Protein AF-A0A372J5F5-F1 (afdb_monomer)

Foldseek 3Di:
DLVLLVQLLVLLVQLVVLVVVVVV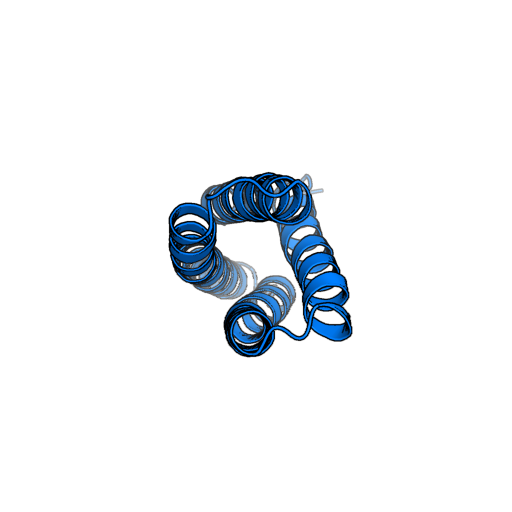VDPCVVVNVVSLVSNLVSLVVQLVVLVVVCVVPVDNVLNVLSVVLNVLSVVLVVCVVVVPPVVNVVSSVVSVCSSVVSNVVVPDDPD

pLDDT: mean 96.82, std 5.48, range [50.22, 98.88]

Radius of gyration: 14.46 Å; Cα contacts (8 Å, |Δi|>4): 109; chains: 1; bounding box: 34×22×40 Å

Solvent-accessible surface area (backbone atoms only — not comparable to full-atom values): 5701 Å² total; per-residue (Å²): 77,56,68,33,30,53,48,31,51,52,36,49,51,50,37,54,54,35,50,54,38,44,77,69,71,44,95,40,64,70,61,35,52,52,30,50,54,49,37,47,53,28,28,45,48,23,22,54,32,24,43,54,46,14,70,77,70,72,53,47,65,56,18,53,52,29,45,52,41,35,56,46,47,55,54,39,50,56,35,49,76,71,65,42,58,84,58,27,53,60,49,52,52,51,42,49,51,48,51,50,49,51,34,54,59,65,68,52,81,88,125

Secondary structure (DSSP, 8-state):
-HHHHHHHHHHHHHHHHHHHHHHTT-S-HHHHHHHHHHHHHHHHHHHHHHHHHHHHHS--HHHHHHHHHHHHHHHHHHHHHTT-HHHHHHHHHHHHHHHHHHHHHHTS---

Sequence (111 aa):
MQAAAVLSVLVLGWQFLTAGRLLGGADVLTGHGAGAVALHVSTGLLLVAAALHGRATRTWWPAAVSAAVFALTFVQAAIGSAGDMTVHVPLALLLAVGIVWVTAWAFRPAG

Structure (mmCIF, N/CA/C/O backbone):
data_AF-A0A372J5F5-F1
#
_entry.id   AF-A0A372J5F5-F1
#
loop_
_atom_site.group_PDB
_atom_site.id
_atom_site.type_symbol
_atom_site.label_atom_id
_atom_site.label_alt_id
_atom_site.label_comp_id
_atom_site.label_asym_id
_atom_site.label_entity_id
_atom_site.label_seq_id
_atom_site.pdbx_PDB_ins_code
_atom_site.Cartn_x
_atom_site.Cartn_y
_atom_site.Cartn_z
_atom_site.occupancy
_atom_site.B_iso_or_equiv
_atom_site.auth_seq_id
_atom_site.auth_comp_id
_atom_site.auth_asym_id
_atom_site.auth_atom_id
_atom_site.pdbx_PDB_model_num
ATOM 1 N N . MET A 1 1 ? -1.377 -0.498 13.429 1.00 92.94 1 MET A N 1
ATOM 2 C CA . MET A 1 1 ? -2.065 -0.360 12.124 1.00 92.94 1 MET A CA 1
ATOM 3 C C . MET A 1 1 ? -1.571 0.864 11.364 1.00 92.94 1 MET A C 1
ATOM 5 O O . MET A 1 1 ? -1.004 0.683 10.300 1.00 92.94 1 MET A O 1
ATOM 9 N N . GLN A 1 2 ? -1.692 2.072 11.925 1.00 97.12 2 GLN A N 1
ATOM 10 C CA . GLN A 1 2 ? -1.280 3.332 11.282 1.00 97.12 2 GLN A CA 1
ATOM 11 C C . GLN A 1 2 ? 0.155 3.329 10.728 1.00 97.12 2 GLN A C 1
ATOM 13 O O . GLN A 1 2 ? 0.347 3.643 9.561 1.00 97.12 2 GLN A O 1
ATOM 18 N N . ALA A 1 3 ? 1.149 2.898 11.515 1.00 98.06 3 ALA A N 1
ATOM 19 C CA . ALA A 1 3 ? 2.540 2.839 11.053 1.00 98.06 3 ALA A CA 1
ATOM 20 C C . ALA A 1 3 ? 2.730 1.934 9.816 1.00 98.06 3 ALA A C 1
ATOM 22 O O . ALA A 1 3 ? 3.377 2.332 8.854 1.00 98.06 3 ALA A O 1
ATOM 23 N N . ALA A 1 4 ? 2.115 0.746 9.808 1.00 98.06 4 ALA A N 1
ATOM 24 C CA . ALA A 1 4 ? 2.169 -0.167 8.664 1.00 98.06 4 ALA A CA 1
ATOM 25 C C . ALA A 1 4 ? 1.421 0.387 7.438 1.00 98.06 4 ALA A C 1
ATOM 27 O O . ALA A 1 4 ? 1.850 0.176 6.305 1.00 98.06 4 ALA A O 1
ATOM 28 N N . ALA A 1 5 ? 0.332 1.129 7.661 1.00 98.12 5 ALA A N 1
ATOM 29 C CA . ALA A 1 5 ? -0.418 1.797 6.603 1.00 98.12 5 ALA A CA 1
ATOM 30 C C . ALA A 1 5 ? 0.428 2.895 5.934 1.00 98.12 5 ALA A C 1
ATOM 32 O O . ALA A 1 5 ? 0.605 2.879 4.719 1.00 98.12 5 ALA A O 1
ATOM 33 N N . VAL A 1 6 ? 1.054 3.771 6.731 1.00 98.56 6 VAL A N 1
ATOM 34 C CA . VAL A 1 6 ? 1.984 4.803 6.239 1.00 98.56 6 VAL A CA 1
ATOM 35 C C . VAL A 1 6 ? 3.164 4.176 5.502 1.00 98.56 6 VAL A C 1
ATOM 37 O O . VAL A 1 6 ? 3.486 4.607 4.399 1.00 98.56 6 VAL A O 1
ATOM 40 N N . LEU A 1 7 ? 3.776 3.127 6.060 1.00 98.69 7 LEU A N 1
ATOM 41 C CA . LEU A 1 7 ? 4.864 2.414 5.390 1.00 98.69 7 LEU A CA 1
ATOM 42 C C . LEU A 1 7 ? 4.426 1.877 4.020 1.00 98.69 7 LEU A C 1
ATOM 44 O O . LEU A 1 7 ? 5.142 2.063 3.041 1.00 98.69 7 LEU A O 1
ATOM 48 N N . SER A 1 8 ? 3.240 1.267 3.937 1.00 98.69 8 SER A N 1
ATOM 49 C CA . SER A 1 8 ? 2.697 0.750 2.673 1.00 98.69 8 SER A CA 1
ATOM 50 C C . SER A 1 8 ? 2.485 1.866 1.645 1.00 98.69 8 SER A C 1
ATOM 52 O O . SER A 1 8 ? 2.811 1.684 0.476 1.00 98.69 8 SER A O 1
ATOM 54 N N . VAL A 1 9 ? 2.003 3.041 2.071 1.00 98.75 9 VAL A N 1
ATOM 55 C CA . VAL A 1 9 ? 1.867 4.227 1.205 1.00 98.75 9 VAL A CA 1
ATOM 56 C C . VAL A 1 9 ? 3.227 4.703 0.694 1.00 98.75 9 VAL A C 1
ATOM 58 O O . VAL A 1 9 ? 3.370 4.966 -0.497 1.00 98.75 9 VAL A O 1
ATOM 61 N N . LEU A 1 10 ? 4.236 4.796 1.564 1.00 98.75 10 LEU A N 1
ATOM 62 C CA . LEU A 1 10 ? 5.578 5.246 1.179 1.00 98.75 10 LEU A CA 1
ATOM 63 C C . LEU A 1 10 ? 6.235 4.287 0.181 1.00 98.75 10 LEU A C 1
ATOM 65 O O . LEU A 1 10 ? 6.782 4.726 -0.831 1.00 98.75 10 LEU A O 1
ATOM 69 N N . VAL A 1 11 ? 6.141 2.979 0.432 1.00 98.75 11 VAL A N 1
ATOM 70 C CA . VAL A 1 11 ? 6.669 1.950 -0.474 1.00 98.75 11 VAL A CA 1
ATOM 71 C C . VAL A 1 11 ? 5.924 1.960 -1.809 1.00 98.75 11 VAL A C 1
ATOM 73 O O . VAL A 1 11 ? 6.546 1.868 -2.864 1.00 98.75 11 VAL A O 1
ATOM 76 N N . LEU A 1 12 ? 4.604 2.142 -1.797 1.00 98.50 12 LEU A N 1
ATOM 77 C CA . LEU A 1 12 ? 3.838 2.297 -3.029 1.00 98.50 12 LEU A CA 1
ATOM 78 C C . LEU A 1 12 ? 4.241 3.567 -3.801 1.00 98.50 12 LEU A C 1
ATOM 80 O O . LEU A 1 12 ? 4.361 3.537 -5.024 1.00 98.50 12 LEU A O 1
ATOM 84 N N . GLY A 1 13 ? 4.512 4.670 -3.101 1.00 98.62 13 GLY A N 1
ATOM 85 C CA . GLY A 1 13 ? 5.061 5.887 -3.701 1.00 98.62 13 GLY A CA 1
ATOM 86 C C . GLY A 1 13 ? 6.405 5.640 -4.393 1.00 98.62 13 GLY A C 1
ATOM 87 O O . GLY A 1 13 ? 6.616 6.102 -5.514 1.00 98.62 13 GLY A O 1
ATOM 88 N N . TRP A 1 14 ? 7.285 4.842 -3.778 1.00 98.62 14 TRP A N 1
ATOM 89 C CA . TRP A 1 14 ? 8.528 4.389 -4.409 1.00 98.62 14 TRP A CA 1
ATOM 90 C C . TRP A 1 14 ? 8.276 3.570 -5.683 1.00 98.62 14 TRP A C 1
ATOM 92 O O . TRP A 1 14 ? 8.949 3.791 -6.695 1.00 98.62 14 TRP A O 1
ATOM 102 N N . GLN A 1 15 ? 7.283 2.672 -5.677 1.00 98.50 15 GLN A N 1
ATOM 103 C CA . GLN A 1 15 ? 6.906 1.905 -6.869 1.00 98.50 15 GLN A CA 1
ATOM 104 C C . GLN A 1 15 ? 6.454 2.813 -8.014 1.00 98.50 15 GLN A C 1
ATOM 106 O O . GLN A 1 15 ? 6.927 2.640 -9.134 1.00 98.50 15 GLN A O 1
ATOM 111 N N . PHE A 1 16 ? 5.611 3.815 -7.750 1.00 98.31 16 PHE A N 1
ATOM 112 C CA . PHE A 1 16 ? 5.185 4.763 -8.786 1.00 98.31 16 PHE A CA 1
ATOM 113 C C . PHE A 1 16 ? 6.337 5.629 -9.306 1.00 98.31 16 PHE A C 1
ATOM 115 O O . PHE A 1 16 ? 6.450 5.835 -10.514 1.00 98.31 16 PHE A O 1
ATOM 122 N N . LEU A 1 17 ? 7.226 6.098 -8.424 1.00 98.50 17 LEU A N 1
ATOM 123 C CA . LEU A 1 17 ? 8.399 6.878 -8.826 1.00 98.50 17 LEU A CA 1
ATOM 124 C C . LEU A 1 17 ? 9.323 6.070 -9.746 1.00 98.50 17 LEU A C 1
ATOM 126 O O . LEU A 1 17 ? 9.746 6.556 -10.795 1.00 98.50 17 LEU A O 1
ATOM 130 N N . THR A 1 18 ? 9.645 4.838 -9.354 1.00 98.19 18 THR A N 1
ATOM 131 C CA . THR A 1 18 ? 10.517 3.960 -10.144 1.00 98.19 18 THR A CA 1
ATOM 132 C C . THR A 1 18 ? 9.847 3.502 -11.436 1.00 98.19 18 THR A C 1
ATOM 134 O O . THR A 1 18 ? 10.513 3.490 -12.466 1.00 98.19 18 THR A O 1
ATOM 137 N N . ALA A 1 19 ? 8.536 3.236 -11.433 1.00 96.75 19 ALA A N 1
ATOM 138 C CA . ALA A 1 19 ? 7.773 2.937 -12.646 1.00 96.75 19 ALA A CA 1
ATOM 139 C C . ALA A 1 19 ? 7.802 4.106 -13.644 1.00 96.75 19 ALA A C 1
ATOM 141 O O . ALA A 1 19 ? 8.095 3.903 -14.820 1.00 96.75 19 ALA A O 1
ATOM 142 N N . GLY A 1 20 ? 7.587 5.343 -13.182 1.00 96.75 20 GLY A N 1
ATOM 143 C CA . GLY A 1 20 ? 7.691 6.531 -14.036 1.00 96.75 20 GLY A CA 1
ATOM 144 C C . GLY 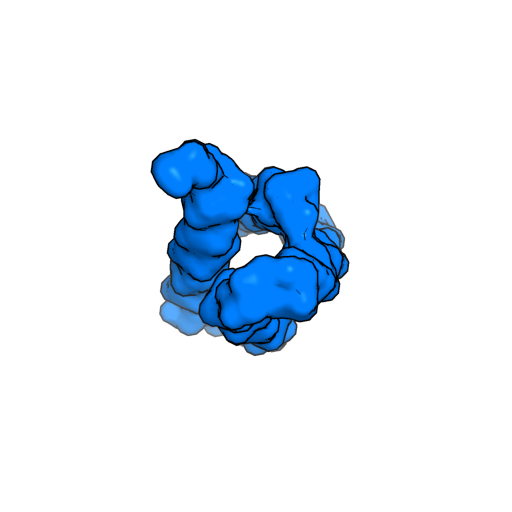A 1 20 ? 9.087 6.702 -14.645 1.00 96.75 20 GLY A C 1
ATOM 145 O O . GLY A 1 20 ? 9.218 7.040 -15.818 1.00 96.75 20 GLY A O 1
ATOM 146 N N . ARG A 1 21 ? 10.141 6.401 -13.876 1.00 97.50 21 ARG A N 1
ATOM 147 C CA . ARG A 1 21 ? 11.527 6.415 -14.370 1.00 97.50 21 ARG A CA 1
ATOM 148 C C . ARG A 1 21 ? 11.809 5.310 -15.392 1.00 97.50 21 ARG A C 1
ATOM 150 O O . ARG A 1 21 ? 12.477 5.594 -16.381 1.00 97.50 21 ARG A O 1
ATOM 157 N N . LEU A 1 22 ? 11.282 4.099 -15.192 1.00 95.88 22 LEU A N 1
ATOM 158 C CA . LEU A 1 22 ? 11.381 3.001 -16.165 1.00 95.88 22 LEU A CA 1
ATOM 159 C C . LEU A 1 22 ? 10.706 3.364 -17.490 1.00 95.88 22 LEU A C 1
ATOM 161 O O . LEU A 1 22 ? 11.301 3.185 -18.548 1.00 95.88 22 LEU A O 1
ATOM 165 N N . LEU A 1 23 ? 9.501 3.940 -17.437 1.00 94.06 23 LEU A N 1
ATOM 166 C CA . LEU A 1 23 ? 8.798 4.429 -18.629 1.00 94.06 23 LEU A CA 1
ATOM 167 C C . LEU A 1 23 ? 9.562 5.562 -19.334 1.00 94.06 23 LEU A C 1
ATOM 169 O O . LEU A 1 23 ? 9.470 5.703 -20.549 1.00 94.06 23 LEU A O 1
ATOM 173 N N . GLY A 1 24 ? 10.343 6.340 -18.580 1.00 95.44 24 GLY A N 1
ATOM 174 C CA . GLY A 1 24 ? 11.272 7.344 -19.100 1.00 95.44 24 GLY A CA 1
ATOM 175 C C . GLY A 1 24 ? 12.615 6.793 -19.602 1.00 95.44 24 GLY A C 1
ATOM 176 O O . GLY A 1 24 ? 13.481 7.586 -19.960 1.00 95.44 24 GLY A O 1
ATOM 177 N N . GLY A 1 25 ? 12.815 5.469 -19.613 1.00 94.44 25 GLY A N 1
ATOM 178 C CA . GLY A 1 25 ? 14.028 4.813 -20.117 1.00 94.44 25 GLY A CA 1
ATOM 179 C C . GLY A 1 25 ? 15.193 4.719 -19.125 1.00 94.44 25 GLY A C 1
ATOM 180 O O . GLY A 1 25 ? 16.298 4.360 -19.525 1.00 94.44 25 GLY A O 1
ATOM 181 N N . ALA A 1 26 ? 14.987 5.038 -17.844 1.00 95.00 26 ALA A N 1
ATOM 182 C CA . ALA A 1 26 ? 16.032 4.905 -16.830 1.00 95.00 26 ALA A CA 1
ATOM 183 C C . ALA A 1 26 ? 16.237 3.440 -16.409 1.00 95.00 26 ALA A C 1
ATOM 185 O O . ALA A 1 26 ? 15.272 2.708 -16.196 1.00 95.00 26 ALA A O 1
ATOM 186 N N . ASP A 1 27 ? 17.489 3.041 -16.177 1.00 94.81 27 ASP A N 1
ATOM 187 C CA . ASP A 1 27 ? 17.827 1.710 -15.664 1.00 94.81 27 ASP A CA 1
ATOM 188 C C . ASP A 1 27 ? 17.652 1.632 -14.136 1.00 94.81 27 ASP A C 1
ATOM 190 O O . ASP A 1 27 ? 18.588 1.790 -13.353 1.00 94.81 27 ASP A O 1
ATOM 194 N N . VAL A 1 28 ? 16.403 1.465 -13.693 1.00 95.38 28 VAL A N 1
ATOM 195 C CA . VAL A 1 28 ? 16.041 1.340 -12.266 1.00 95.38 28 VAL A CA 1
ATOM 196 C C . VAL A 1 28 ? 15.242 0.069 -11.967 1.00 95.38 28 VAL A C 1
ATOM 198 O O . VAL A 1 28 ? 14.563 -0.014 -10.940 1.00 95.38 28 VAL A O 1
ATOM 201 N N . LEU A 1 29 ? 15.329 -0.940 -12.841 1.00 94.31 29 LEU A N 1
ATOM 202 C CA . LEU A 1 29 ? 14.533 -2.168 -12.745 1.00 94.31 29 LEU A CA 1
ATOM 203 C C . LEU A 1 29 ? 14.795 -2.915 -11.433 1.00 94.31 29 LEU A C 1
ATOM 205 O O . LEU A 1 29 ? 13.856 -3.323 -10.753 1.00 94.31 29 LEU A O 1
ATOM 209 N N . THR A 1 30 ? 16.061 -3.010 -11.021 1.00 95.62 30 THR A N 1
ATOM 210 C CA . THR A 1 30 ? 16.452 -3.613 -9.737 1.00 95.62 30 THR A CA 1
ATOM 211 C C . THR A 1 30 ? 15.820 -2.884 -8.550 1.00 95.62 30 THR A C 1
ATOM 213 O O . THR A 1 30 ? 15.322 -3.520 -7.623 1.00 95.62 30 THR A O 1
ATOM 216 N N . GLY A 1 31 ? 15.786 -1.547 -8.586 1.00 96.25 31 GLY A N 1
ATOM 217 C CA . GLY A 1 31 ? 15.175 -0.730 -7.533 1.00 96.25 31 GLY A CA 1
ATOM 218 C C . GLY A 1 31 ? 13.653 -0.879 -7.467 1.00 96.25 31 GLY A C 1
ATOM 219 O O . GLY A 1 31 ? 13.085 -0.909 -6.374 1.00 96.25 31 GLY A O 1
ATOM 220 N N . HIS A 1 32 ? 12.999 -1.023 -8.621 1.00 97.75 32 HIS A N 1
ATOM 221 C CA . HIS A 1 32 ? 11.567 -1.315 -8.711 1.00 97.75 32 HIS A CA 1
ATOM 222 C C . HIS A 1 32 ? 11.235 -2.730 -8.206 1.00 97.75 32 HIS A C 1
ATOM 224 O O . HIS A 1 32 ? 10.272 -2.924 -7.466 1.00 97.75 32 HIS A O 1
ATOM 230 N N . GLY A 1 33 ? 12.065 -3.723 -8.543 1.00 97.12 33 GLY A N 1
ATOM 231 C CA . GLY A 1 33 ? 11.924 -5.095 -8.050 1.00 97.12 33 GLY A CA 1
ATOM 232 C C . GLY A 1 33 ? 12.109 -5.198 -6.533 1.00 97.12 33 GLY A C 1
ATOM 233 O O . GLY A 1 33 ? 11.302 -5.826 -5.849 1.00 97.12 33 GLY A O 1
ATOM 234 N N . ALA A 1 34 ? 13.115 -4.516 -5.977 1.00 98.00 34 ALA A N 1
ATOM 235 C CA . ALA A 1 34 ? 13.311 -4.439 -4.528 1.00 98.00 34 ALA A CA 1
ATOM 236 C C . ALA A 1 34 ? 12.121 -3.764 -3.821 1.00 98.00 34 ALA A C 1
ATOM 238 O O . ALA A 1 34 ? 11.675 -4.222 -2.766 1.00 98.00 34 ALA A O 1
ATOM 239 N N . GLY A 1 35 ? 11.566 -2.707 -4.421 1.00 98.25 35 GLY A N 1
ATOM 240 C CA . GLY A 1 35 ? 10.370 -2.047 -3.909 1.00 98.25 35 GLY A CA 1
ATOM 241 C C . GLY A 1 35 ? 9.117 -2.930 -3.964 1.00 98.25 35 GLY A C 1
ATOM 242 O O . GLY A 1 35 ? 8.304 -2.870 -3.044 1.00 98.25 35 GLY A O 1
ATOM 243 N N . ALA A 1 36 ? 8.989 -3.824 -4.950 1.00 98.12 36 ALA A N 1
ATOM 244 C CA . ALA A 1 36 ? 7.911 -4.817 -4.989 1.00 98.12 36 ALA A CA 1
ATOM 245 C C . ALA A 1 36 ? 7.990 -5.794 -3.799 1.00 98.12 36 ALA A C 1
ATOM 247 O O . ALA A 1 36 ? 6.985 -6.043 -3.133 1.00 98.12 36 ALA A O 1
ATOM 248 N N . VAL A 1 37 ? 9.195 -6.267 -3.451 1.00 98.50 37 VAL A N 1
ATOM 249 C CA . VAL A 1 37 ? 9.408 -7.089 -2.242 1.00 98.50 37 VAL A CA 1
ATOM 250 C C . VAL A 1 37 ? 9.031 -6.315 -0.980 1.00 98.50 37 VAL A C 1
ATOM 252 O O . VAL A 1 37 ? 8.294 -6.824 -0.132 1.00 98.50 37 VAL A O 1
ATOM 255 N N . ALA A 1 38 ? 9.474 -5.062 -0.867 1.00 98.62 38 ALA A N 1
ATOM 256 C CA . ALA A 1 38 ? 9.092 -4.198 0.246 1.00 98.62 38 ALA A CA 1
ATOM 257 C C . ALA A 1 38 ? 7.568 -3.979 0.311 1.00 98.62 38 ALA A C 1
ATOM 259 O O . ALA A 1 38 ? 7.008 -3.861 1.406 1.00 98.62 38 ALA A O 1
ATOM 260 N N . LEU A 1 39 ? 6.875 -3.954 -0.834 1.00 98.69 39 LEU A N 1
ATOM 261 C CA . LEU A 1 39 ? 5.424 -3.791 -0.896 1.00 98.69 39 LEU A CA 1
ATOM 262 C C . LEU A 1 39 ? 4.704 -5.034 -0.361 1.00 98.69 39 LEU A C 1
ATOM 264 O O . LEU A 1 39 ? 3.774 -4.891 0.433 1.00 98.69 39 LEU A O 1
ATOM 268 N N . HIS A 1 40 ? 5.171 -6.244 -0.690 1.00 98.75 40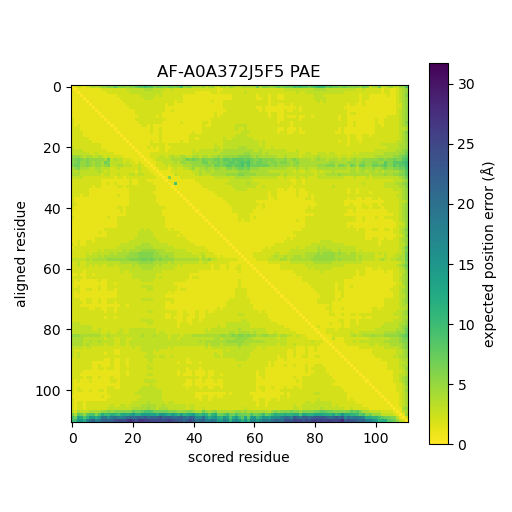 HIS A N 1
ATOM 269 C CA . HIS A 1 40 ? 4.660 -7.481 -0.083 1.00 98.75 40 HIS A CA 1
ATOM 270 C C . HIS A 1 40 ? 4.812 -7.459 1.440 1.00 98.75 40 HIS A C 1
ATOM 272 O O . HIS A 1 40 ? 3.859 -7.716 2.174 1.00 98.75 40 HIS A O 1
ATOM 278 N N . VAL A 1 41 ? 6.004 -7.109 1.932 1.00 98.88 41 VAL A N 1
ATOM 279 C CA . VAL A 1 41 ? 6.289 -7.091 3.374 1.00 98.88 41 VAL A CA 1
ATOM 280 C C . VAL A 1 41 ? 5.429 -6.050 4.090 1.00 98.88 41 VAL A C 1
ATOM 282 O O . VAL A 1 41 ? 4.767 -6.368 5.076 1.00 98.88 41 VAL A O 1
ATOM 285 N N . SER A 1 42 ? 5.396 -4.813 3.593 1.00 98.81 42 SER A N 1
ATOM 286 C CA . SER A 1 42 ? 4.646 -3.720 4.227 1.00 98.81 42 SER A CA 1
ATOM 287 C C . SER A 1 42 ? 3.133 -3.963 4.233 1.00 98.81 42 SER A C 1
ATOM 289 O O . SER A 1 42 ? 2.495 -3.777 5.272 1.00 98.81 42 SER A O 1
ATOM 291 N N . THR A 1 43 ? 2.563 -4.470 3.135 1.00 98.81 43 THR A N 1
ATOM 292 C CA . THR A 1 43 ? 1.133 -4.822 3.077 1.00 98.81 43 THR A CA 1
ATOM 293 C C . THR A 1 43 ? 0.801 -6.067 3.906 1.00 98.81 43 THR A C 1
ATOM 295 O O . THR A 1 43 ? -0.268 -6.123 4.515 1.00 98.81 43 THR A O 1
ATOM 298 N N . GLY A 1 44 ? 1.730 -7.019 4.040 1.00 98.81 44 GLY A N 1
ATOM 299 C CA . GLY A 1 44 ? 1.612 -8.139 4.979 1.00 98.81 44 GLY A CA 1
ATOM 300 C C . GLY A 1 44 ? 1.576 -7.672 6.438 1.00 98.81 44 GLY A C 1
ATOM 301 O O . GLY A 1 44 ? 0.711 -8.089 7.211 1.00 98.81 44 GLY A O 1
ATOM 302 N N . LEU A 1 45 ? 2.449 -6.731 6.815 1.00 98.81 45 LEU A N 1
ATOM 303 C CA . LEU A 1 45 ? 2.418 -6.089 8.135 1.00 98.81 45 LEU A CA 1
ATOM 304 C C . LEU A 1 45 ? 1.113 -5.314 8.363 1.00 98.81 45 LEU A C 1
ATOM 306 O O . LEU A 1 45 ? 0.560 -5.353 9.466 1.00 98.81 45 LEU A O 1
ATOM 310 N N . LEU A 1 46 ? 0.599 -4.629 7.335 1.00 98.81 46 LEU A N 1
ATOM 311 C CA . LEU A 1 46 ? -0.692 -3.944 7.396 1.00 98.81 46 LEU A CA 1
ATOM 312 C C . LEU A 1 46 ? -1.834 -4.934 7.645 1.00 98.81 46 LEU A C 1
ATOM 314 O O . LEU A 1 46 ? -2.638 -4.691 8.544 1.00 98.81 46 LEU A O 1
ATOM 318 N N . LEU A 1 47 ? -1.870 -6.061 6.928 1.00 98.81 47 LEU A N 1
ATOM 319 C CA . LEU A 1 47 ? -2.844 -7.133 7.140 1.00 98.81 47 LEU A CA 1
ATOM 320 C C . LEU A 1 47 ? -2.801 -7.658 8.578 1.00 98.81 47 LEU A C 1
ATOM 322 O O . LEU A 1 47 ? -3.836 -7.691 9.242 1.00 98.81 47 LEU A O 1
ATOM 326 N N . VAL A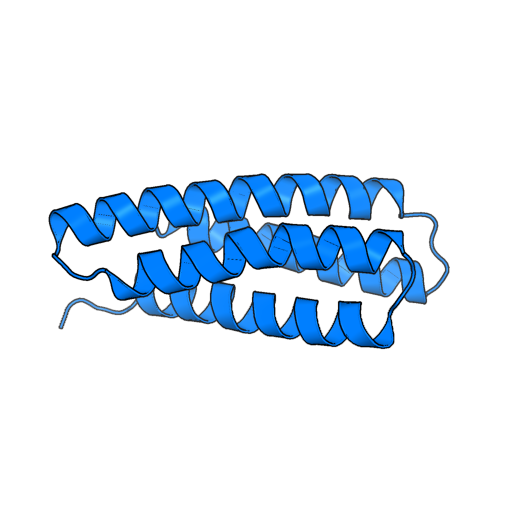 1 48 ? -1.618 -8.010 9.090 1.00 98.81 48 VAL A N 1
ATOM 327 C CA . VAL A 1 48 ? -1.470 -8.485 10.477 1.00 98.81 48 VAL A CA 1
ATOM 328 C C . VAL A 1 48 ? -1.975 -7.430 11.461 1.00 98.81 48 VAL A C 1
ATOM 330 O O . VAL A 1 48 ? -2.771 -7.731 12.351 1.00 98.81 48 VAL A O 1
ATOM 333 N N . ALA A 1 49 ? -1.576 -6.171 11.282 1.00 98.56 49 ALA A N 1
ATOM 334 C CA . ALA A 1 49 ? -1.999 -5.088 12.160 1.00 98.56 49 ALA A CA 1
ATOM 335 C C . ALA A 1 49 ? -3.513 -4.816 12.089 1.00 98.56 49 ALA A C 1
ATOM 337 O O . ALA A 1 49 ? -4.122 -4.510 13.116 1.00 98.56 49 ALA A O 1
ATOM 338 N N . ALA A 1 50 ? -4.121 -4.928 10.907 1.00 98.25 50 ALA A N 1
ATOM 339 C CA . ALA A 1 50 ? -5.558 -4.782 10.704 1.00 98.25 50 ALA A CA 1
ATOM 340 C C . ALA A 1 50 ? -6.338 -5.960 11.308 1.00 98.25 50 ALA A C 1
ATOM 342 O O . ALA A 1 50 ? -7.383 -5.746 11.919 1.00 98.25 50 ALA A O 1
ATOM 343 N N . ALA A 1 51 ? -5.818 -7.187 11.220 1.00 98.56 51 ALA A N 1
ATOM 344 C CA . ALA A 1 51 ? -6.411 -8.364 11.853 1.00 98.56 51 ALA A CA 1
ATOM 345 C C . ALA A 1 51 ? -6.361 -8.274 13.387 1.00 98.56 51 ALA A C 1
ATOM 347 O O . ALA A 1 51 ? -7.356 -8.545 14.060 1.00 98.56 51 ALA A O 1
ATOM 348 N N . LEU A 1 52 ? -5.235 -7.824 13.952 1.00 98.44 52 LEU A N 1
ATOM 349 C CA . LEU A 1 52 ? -5.116 -7.555 15.389 1.00 98.44 52 LEU A CA 1
ATOM 350 C C . LEU A 1 52 ? -6.088 -6.460 15.840 1.00 98.44 52 LEU A C 1
ATOM 352 O O . LEU A 1 52 ? -6.730 -6.610 16.880 1.00 98.44 52 LEU A O 1
ATOM 356 N N . HIS A 1 53 ? -6.238 -5.398 15.043 1.00 96.94 53 HIS A N 1
ATOM 357 C CA . HIS A 1 53 ? -7.231 -4.358 15.297 1.00 96.94 53 HIS A CA 1
ATOM 358 C C . HIS A 1 53 ? -8.657 -4.925 15.269 1.00 96.94 53 HIS A C 1
ATOM 360 O O . HIS A 1 53 ? -9.403 -4.730 16.224 1.00 96.94 53 HIS A O 1
ATOM 366 N N . GLY A 1 54 ? -9.020 -5.689 14.235 1.00 97.44 54 GLY A N 1
ATOM 367 C CA . GLY A 1 54 ? -10.336 -6.320 14.118 1.00 97.44 54 GLY A CA 1
ATOM 368 C C . GLY A 1 54 ? -10.638 -7.301 15.250 1.00 97.44 54 GLY A C 1
ATOM 369 O O . GLY A 1 54 ? -11.774 -7.375 15.715 1.00 97.44 54 GLY A O 1
ATOM 370 N N . ARG A 1 55 ? -9.623 -7.989 15.782 1.00 97.69 55 ARG A N 1
ATOM 371 C CA . ARG A 1 55 ? -9.771 -8.820 16.984 1.00 97.69 55 ARG A CA 1
ATOM 372 C C . ARG A 1 55 ? -10.119 -7.990 18.222 1.00 97.69 55 ARG A C 1
ATOM 374 O O . ARG A 1 55 ? -10.963 -8.420 19.000 1.00 97.69 55 ARG A O 1
ATOM 381 N N . ALA A 1 56 ? -9.500 -6.822 18.387 1.00 96.75 56 ALA A N 1
ATOM 382 C CA . ALA A 1 56 ? -9.729 -5.938 19.531 1.00 96.75 56 ALA A CA 1
ATOM 383 C C . ALA A 1 56 ? -11.050 -5.151 19.440 1.00 96.75 56 ALA A C 1
ATOM 385 O O . ALA A 1 56 ? -11.702 -4.939 20.455 1.00 96.75 56 ALA A O 1
ATOM 386 N N . THR A 1 57 ? -11.458 -4.729 18.239 1.00 96.06 57 THR A N 1
ATOM 387 C CA . THR A 1 57 ? -12.605 -3.820 18.033 1.00 96.06 57 THR A CA 1
ATOM 388 C C . THR A 1 57 ? -13.809 -4.474 17.363 1.00 96.06 57 THR A C 1
ATOM 390 O O . THR A 1 57 ? -14.816 -3.812 17.123 1.00 96.06 57 THR A O 1
ATOM 393 N N . ARG A 1 58 ? -13.703 -5.758 16.993 1.00 96.31 58 ARG A N 1
ATOM 394 C CA . ARG A 1 58 ? -14.689 -6.515 16.195 1.00 96.31 58 ARG A CA 1
ATOM 395 C C . 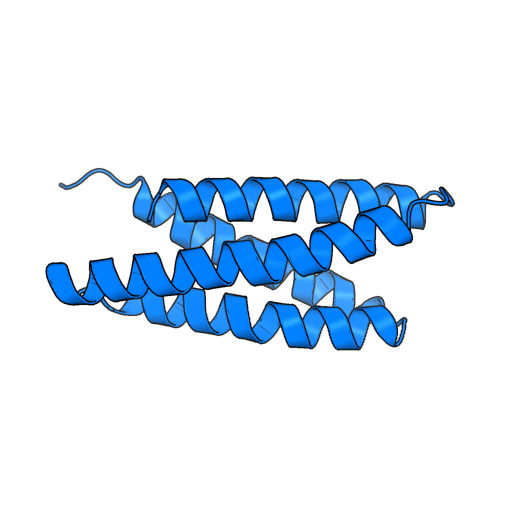ARG A 1 58 ? -14.965 -5.922 14.805 1.00 96.31 58 ARG A C 1
ATOM 397 O O . ARG A 1 58 ? -15.879 -6.373 14.120 1.00 96.31 58 ARG A O 1
ATOM 404 N N . THR A 1 59 ? -14.145 -4.973 14.349 1.00 96.12 59 THR A N 1
ATOM 405 C CA . THR A 1 59 ? -14.261 -4.344 13.027 1.00 96.12 59 THR A CA 1
ATOM 406 C C . THR A 1 59 ? -13.312 -5.015 12.034 1.00 96.12 59 THR A C 1
ATOM 408 O O . THR A 1 59 ? -12.131 -4.685 11.967 1.00 96.12 59 THR A O 1
ATOM 411 N N . TRP A 1 60 ? -13.822 -5.982 11.266 1.00 97.69 60 TRP A N 1
ATOM 412 C CA . TRP A 1 60 ? -12.997 -6.870 10.429 1.00 97.69 60 TRP A CA 1
ATOM 413 C C . TRP A 1 60 ? -12.786 -6.412 8.990 1.00 97.69 60 TRP A C 1
ATOM 415 O O . TRP A 1 60 ? -11.848 -6.870 8.339 1.00 97.69 60 TRP A O 1
ATOM 425 N N . TRP A 1 61 ? -13.619 -5.505 8.481 1.00 98.00 61 TRP A N 1
ATOM 426 C CA . TRP A 1 61 ? -13.517 -5.073 7.089 1.00 98.00 61 TRP A CA 1
ATOM 427 C C . TRP A 1 61 ? -12.124 -4.518 6.712 1.00 98.00 61 TRP A C 1
ATOM 429 O O . TRP A 1 61 ? -11.668 -4.846 5.616 1.00 98.00 61 TRP A O 1
ATOM 439 N N . PRO A 1 62 ? -11.376 -3.781 7.571 1.00 98.00 62 PRO A N 1
ATOM 440 C CA . PRO A 1 62 ? -10.048 -3.299 7.192 1.00 98.00 62 PRO A CA 1
ATOM 441 C C . PRO A 1 62 ? -9.058 -4.451 7.014 1.00 98.00 62 PRO A C 1
ATOM 443 O O . PRO A 1 62 ? -8.171 -4.372 6.167 1.00 98.00 62 PRO A O 1
ATOM 446 N N . ALA A 1 63 ? -9.223 -5.537 7.778 1.00 98.44 63 ALA A N 1
ATOM 447 C CA . ALA A 1 63 ? -8.431 -6.750 7.615 1.00 98.44 63 ALA A CA 1
ATOM 448 C C . ALA A 1 63 ? -8.766 -7.452 6.293 1.00 98.44 63 ALA A C 1
ATOM 450 O O . ALA A 1 63 ? -7.853 -7.861 5.586 1.00 98.44 63 ALA A O 1
ATOM 451 N N . ALA A 1 64 ? -10.048 -7.522 5.917 1.00 98.56 64 ALA A N 1
ATOM 452 C CA . ALA A 1 64 ? -10.469 -8.093 4.636 1.00 98.56 64 ALA A CA 1
ATOM 453 C C . ALA A 1 64 ? -9.901 -7.310 3.438 1.00 98.56 64 ALA A C 1
ATOM 455 O O . ALA A 1 64 ? -9.319 -7.907 2.534 1.00 98.56 64 ALA A O 1
ATOM 456 N N . VAL A 1 65 ? -9.987 -5.975 3.458 1.00 98.69 65 VAL A N 1
ATOM 457 C CA . VAL A 1 65 ? -9.402 -5.126 2.403 1.00 98.69 65 VAL A CA 1
ATOM 458 C C . VAL A 1 65 ? -7.879 -5.256 2.375 1.00 98.69 65 VAL A C 1
ATOM 460 O O . VAL A 1 65 ? -7.303 -5.423 1.304 1.00 98.69 65 VAL A O 1
ATOM 463 N N . SER A 1 66 ? -7.218 -5.256 3.537 1.00 98.75 66 SER A N 1
ATOM 464 C CA . SER A 1 66 ? -5.762 -5.449 3.613 1.00 98.75 66 SER A CA 1
ATOM 465 C C . SER A 1 66 ? -5.331 -6.825 3.096 1.00 98.75 66 SER A C 1
ATOM 467 O O . SER A 1 66 ? -4.271 -6.937 2.490 1.00 98.75 66 SER A O 1
ATOM 469 N N . ALA A 1 67 ? -6.150 -7.865 3.289 1.00 98.81 67 ALA A N 1
ATOM 470 C CA . ALA A 1 67 ? -5.882 -9.205 2.773 1.00 98.81 67 ALA A CA 1
ATOM 471 C C . ALA A 1 67 ? -5.983 -9.245 1.247 1.00 98.81 67 ALA A C 1
ATOM 473 O O . ALA A 1 67 ? -5.101 -9.798 0.591 1.00 98.81 67 ALA A O 1
ATOM 474 N N . ALA A 1 68 ? -7.017 -8.613 0.686 1.00 98.81 68 ALA A N 1
ATOM 475 C CA . ALA A 1 68 ? -7.167 -8.471 -0.758 1.00 98.81 68 ALA A CA 1
ATOM 476 C C . ALA A 1 68 ? -5.989 -7.694 -1.363 1.00 98.81 68 ALA A C 1
ATOM 478 O O . ALA A 1 68 ? -5.379 -8.166 -2.315 1.00 98.81 68 ALA A O 1
ATOM 479 N N . VAL A 1 69 ? -5.613 -6.555 -0.771 1.00 98.75 69 VAL A N 1
ATOM 480 C CA . VAL A 1 69 ? -4.433 -5.775 -1.180 1.00 98.75 69 VAL A CA 1
ATOM 481 C C . VAL A 1 69 ? -3.176 -6.639 -1.147 1.00 98.75 69 VAL A C 1
ATOM 483 O O . VAL A 1 69 ? -2.488 -6.731 -2.159 1.00 98.75 69 VAL A O 1
ATOM 486 N N . PHE A 1 70 ? -2.897 -7.308 -0.024 1.00 98.88 70 PHE A N 1
ATOM 487 C CA . PHE A 1 70 ? -1.724 -8.170 0.127 1.00 98.88 70 PHE A CA 1
ATOM 488 C C . PHE A 1 70 ? -1.680 -9.254 -0.955 1.00 98.88 70 PHE A C 1
ATOM 490 O O . PHE A 1 70 ? -0.672 -9.376 -1.644 1.00 98.88 70 PHE A O 1
ATOM 497 N N . ALA A 1 71 ? -2.777 -9.980 -1.184 1.00 98.81 71 ALA A N 1
ATOM 498 C CA . ALA A 1 71 ? -2.847 -10.995 -2.235 1.00 98.81 71 ALA A CA 1
ATOM 499 C C . ALA A 1 71 ? -2.623 -10.402 -3.638 1.00 98.81 71 ALA A C 1
ATOM 501 O O . ALA A 1 71 ? -1.842 -10.934 -4.429 1.00 98.81 71 ALA A O 1
ATOM 502 N N . LEU A 1 72 ? -3.257 -9.264 -3.933 1.00 98.69 72 LEU A N 1
ATOM 503 C CA . LEU A 1 72 ? -3.127 -8.588 -5.221 1.00 98.69 72 LEU A CA 1
ATOM 504 C C . LEU A 1 72 ? -1.711 -8.066 -5.480 1.00 98.69 72 LEU A C 1
ATOM 506 O O . LEU A 1 72 ? -1.336 -7.966 -6.644 1.00 98.69 72 LEU A O 1
ATOM 510 N N . THR A 1 73 ? -0.8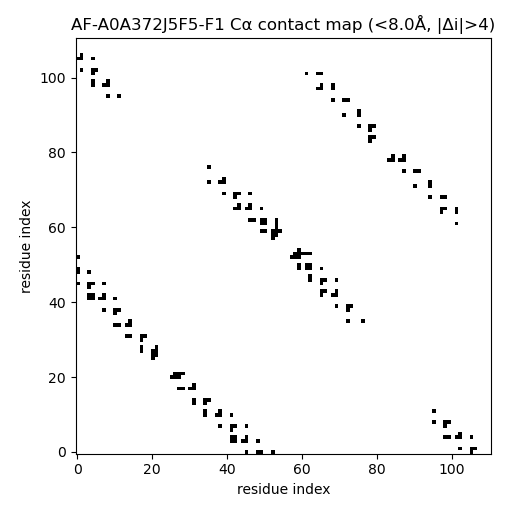93 -7.796 -4.453 1.00 98.75 73 THR A N 1
ATOM 511 C CA . THR A 1 73 ? 0.519 -7.440 -4.682 1.00 98.75 73 THR A CA 1
ATOM 512 C C .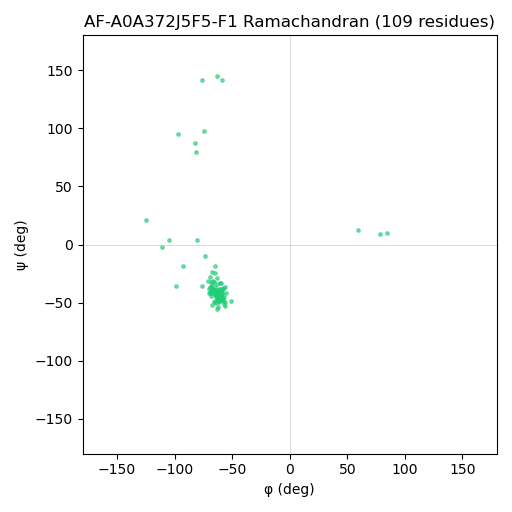 THR A 1 73 ? 1.275 -8.557 -5.412 1.00 98.75 73 THR A C 1
ATOM 514 O O . THR A 1 73 ? 2.055 -8.267 -6.315 1.00 98.75 73 THR A O 1
ATOM 517 N N . PHE A 1 74 ? 1.017 -9.833 -5.095 1.00 98.62 74 PHE A N 1
ATOM 518 C CA . PHE A 1 74 ? 1.652 -10.977 -5.769 1.00 98.62 74 PHE A CA 1
ATOM 519 C C . PHE A 1 74 ? 1.156 -11.144 -7.202 1.00 98.62 74 PHE A C 1
ATOM 521 O O . PHE A 1 74 ? 1.956 -11.369 -8.109 1.00 98.62 74 PHE A O 1
ATOM 528 N N . VAL A 1 75 ? -0.153 -10.981 -7.416 1.00 98.56 75 VAL A N 1
ATOM 529 C CA . VAL A 1 75 ? -0.746 -10.980 -8.762 1.00 98.56 75 VAL A CA 1
ATOM 530 C C . VAL A 1 75 ? -0.119 -9.871 -9.605 1.00 98.56 75 VAL A C 1
ATOM 532 O O . VAL A 1 75 ? 0.319 -10.109 -10.726 1.00 98.56 75 VAL A O 1
ATOM 535 N N . GLN A 1 76 ? 0.003 -8.670 -9.040 1.00 98.19 76 GLN A N 1
ATOM 536 C CA . GLN A 1 76 ? 0.631 -7.536 -9.701 1.00 98.19 76 GLN A CA 1
ATOM 537 C C . GLN A 1 76 ? 2.098 -7.823 -10.037 1.00 98.19 76 GLN A C 1
ATOM 539 O O . GLN A 1 76 ? 2.524 -7.505 -11.151 1.00 98.19 76 GLN A O 1
ATOM 544 N N . ALA A 1 77 ? 2.864 -8.430 -9.126 1.00 97.94 77 ALA A N 1
ATOM 545 C CA . ALA A 1 77 ? 4.259 -8.794 -9.368 1.00 97.94 77 ALA A CA 1
ATOM 546 C C . ALA A 1 77 ? 4.400 -9.804 -10.520 1.00 97.94 77 ALA A C 1
ATOM 548 O O . ALA A 1 77 ? 5.248 -9.611 -11.388 1.00 97.94 77 ALA A O 1
ATOM 549 N N . ALA A 1 78 ? 3.531 -10.820 -10.578 1.00 98.19 78 ALA A N 1
ATOM 550 C CA . ALA A 1 78 ? 3.513 -11.809 -11.658 1.00 98.19 78 ALA A CA 1
ATOM 551 C C . ALA A 1 78 ? 3.144 -11.196 -13.022 1.00 98.19 78 ALA A C 1
ATOM 553 O O . ALA A 1 78 ? 3.758 -11.507 -14.038 1.00 98.19 78 ALA A O 1
ATOM 554 N N . ILE A 1 79 ? 2.167 -10.287 -13.055 1.00 98.12 79 ILE A N 1
ATOM 555 C CA . ILE A 1 79 ? 1.790 -9.571 -14.285 1.00 98.12 79 ILE A CA 1
ATOM 556 C C . ILE A 1 79 ? 2.914 -8.619 -14.721 1.00 98.12 79 ILE A C 1
ATOM 558 O O . ILE A 1 79 ? 3.223 -8.511 -15.905 1.00 98.12 79 ILE A O 1
ATOM 562 N N . GLY A 1 80 ? 3.567 -7.956 -13.759 1.00 96.44 80 GLY A N 1
ATOM 563 C CA . GLY A 1 80 ? 4.713 -7.084 -14.017 1.00 96.44 80 GLY A CA 1
ATOM 564 C C . GLY A 1 80 ? 5.910 -7.825 -14.601 1.00 96.44 80 GLY A C 1
ATOM 565 O O . GLY A 1 80 ? 6.505 -7.343 -15.560 1.00 96.44 80 GLY A O 1
ATOM 566 N N . SER A 1 81 ? 6.233 -9.010 -14.078 1.00 95.06 81 SER A N 1
ATOM 567 C CA . SER A 1 81 ? 7.321 -9.837 -14.615 1.00 95.06 81 SER A CA 1
ATOM 568 C C . SER A 1 81 ? 7.007 -10.414 -15.996 1.00 95.06 81 SER A C 1
ATOM 570 O O . SER A 1 81 ? 7.925 -10.609 -16.787 1.00 95.06 81 SER A O 1
ATOM 572 N N . ALA A 1 82 ? 5.727 -10.631 -16.315 1.00 96.50 82 ALA A N 1
ATOM 573 C CA . ALA A 1 82 ? 5.278 -11.022 -17.651 1.00 96.50 82 ALA A CA 1
ATOM 574 C C . ALA A 1 82 ? 5.319 -9.871 -18.679 1.00 96.50 82 ALA A C 1
ATOM 576 O O . ALA A 1 82 ? 5.138 -10.113 -19.870 1.00 96.50 82 ALA A O 1
ATOM 577 N N . GLY A 1 83 ? 5.551 -8.627 -18.243 1.00 94.38 83 GLY A N 1
ATOM 578 C CA . GLY A 1 83 ? 5.634 -7.457 -19.122 1.00 94.38 83 GLY A CA 1
ATOM 579 C C . GLY A 1 83 ? 4.282 -6.901 -19.587 1.00 94.38 83 GLY A C 1
ATOM 580 O O . GLY A 1 83 ? 4.255 -6.003 -20.428 1.00 94.38 83 GLY A O 1
ATOM 581 N N . ASP A 1 84 ? 3.159 -7.379 -19.044 1.00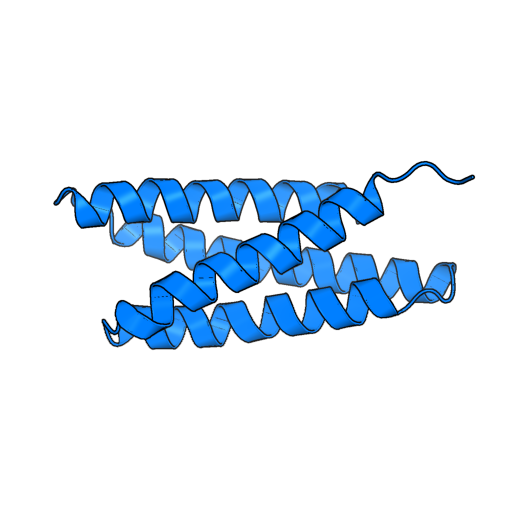 96.50 84 ASP A N 1
ATOM 582 C CA . ASP A 1 84 ? 1.825 -6.909 -19.433 1.00 96.50 84 ASP A CA 1
ATOM 583 C C . ASP A 1 84 ? 1.450 -5.611 -18.704 1.00 96.50 84 ASP A C 1
ATOM 585 O O . ASP A 1 84 ? 0.805 -5.598 -17.651 1.00 96.50 84 ASP A O 1
ATOM 589 N N . MET A 1 85 ? 1.848 -4.484 -19.292 1.00 94.81 85 MET A N 1
ATOM 590 C CA . MET A 1 85 ? 1.571 -3.159 -18.735 1.00 94.81 85 MET A CA 1
ATOM 591 C C . MET A 1 85 ? 0.082 -2.792 -18.759 1.00 94.81 85 MET A C 1
ATOM 593 O O . MET A 1 85 ? -0.354 -1.976 -17.943 1.00 94.81 85 MET A O 1
ATOM 597 N N . THR A 1 86 ? -0.707 -3.403 -19.652 1.00 96.62 86 THR A N 1
ATOM 598 C CA . THR A 1 86 ? -2.134 -3.084 -19.816 1.00 96.62 86 THR A CA 1
ATOM 599 C C . THR A 1 86 ? -2.952 -3.509 -18.605 1.00 96.62 86 THR A C 1
ATOM 601 O O . THR A 1 86 ? -3.903 -2.821 -18.240 1.00 96.62 86 THR A O 1
ATOM 604 N N . VAL A 1 87 ? -2.540 -4.590 -17.939 1.00 97.44 87 VAL A N 1
ATOM 605 C CA . VAL A 1 87 ? -3.163 -5.073 -16.701 1.00 97.44 87 VAL A CA 1
ATOM 606 C C . VAL A 1 87 ? -2.385 -4.616 -15.467 1.00 97.44 87 VAL A C 1
ATOM 608 O O . VAL A 1 87 ? -2.988 -4.273 -14.447 1.00 97.44 87 VAL A O 1
ATOM 611 N N . HIS A 1 88 ? -1.053 -4.548 -15.551 1.00 97.56 88 HIS A N 1
ATOM 612 C CA . HIS A 1 88 ? -0.198 -4.150 -14.432 1.00 97.56 88 HIS A CA 1
ATOM 613 C C . HIS A 1 88 ? -0.530 -2.750 -13.900 1.00 97.56 88 HIS A C 1
ATOM 615 O O . HIS A 1 88 ? -0.663 -2.567 -12.689 1.00 97.56 88 HIS A O 1
ATOM 621 N N . VAL A 1 89 ? -0.693 -1.765 -14.793 1.00 97.56 89 VAL A N 1
ATOM 622 C CA . VAL A 1 89 ? -0.921 -0.365 -14.404 1.00 97.56 89 VAL A CA 1
ATOM 623 C C . VAL A 1 89 ? -2.285 -0.174 -13.723 1.00 97.56 89 VAL A C 1
ATOM 625 O O . VAL A 1 89 ? -2.303 0.351 -12.606 1.00 97.56 89 VAL A O 1
ATOM 628 N N . PRO A 1 90 ? -3.425 -0.623 -14.292 1.00 98.06 90 PRO A N 1
ATOM 629 C CA . PRO A 1 90 ? -4.710 -0.539 -13.597 1.00 98.06 90 PRO A CA 1
ATOM 630 C C . PRO A 1 90 ? -4.716 -1.264 -12.249 1.00 98.06 90 PRO A C 1
ATOM 632 O O . PRO A 1 90 ? -5.279 -0.756 -11.278 1.00 98.06 90 PRO A O 1
ATOM 635 N N . LEU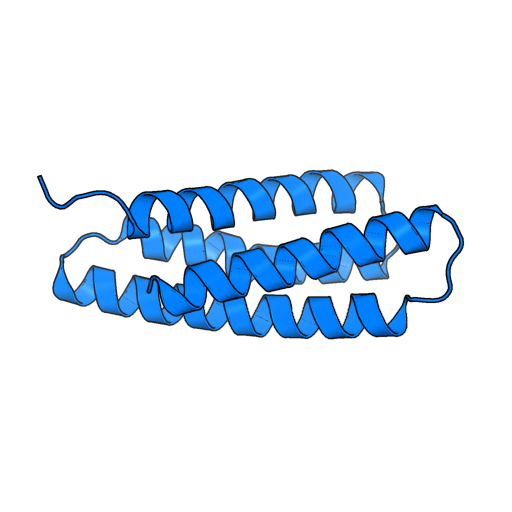 A 1 91 ? -4.052 -2.421 -12.155 1.00 98.06 91 LEU A N 1
ATOM 636 C CA . LEU A 1 91 ? -3.966 -3.164 -10.902 1.00 98.06 91 LEU A CA 1
ATOM 637 C C . LEU A 1 91 ? -3.148 -2.413 -9.838 1.00 98.06 91 LEU A C 1
ATOM 639 O O . LEU A 1 91 ? -3.540 -2.392 -8.672 1.00 98.06 91 LEU A O 1
ATOM 643 N N . ALA A 1 92 ? -2.064 -1.736 -10.226 1.00 98.12 92 ALA A N 1
ATOM 644 C CA . ALA A 1 92 ? -1.306 -0.870 -9.322 1.00 98.12 92 ALA A CA 1
ATOM 645 C C . ALA A 1 92 ? -2.155 0.299 -8.786 1.00 98.12 92 ALA A C 1
ATOM 647 O O . ALA A 1 92 ? -2.069 0.638 -7.605 1.00 98.12 92 ALA A O 1
ATOM 648 N N . LEU A 1 93 ? -3.030 0.882 -9.615 1.00 98.44 93 LEU A N 1
ATOM 649 C CA . LEU A 1 93 ? -3.971 1.920 -9.174 1.00 98.44 93 LEU A CA 1
ATOM 650 C C . LEU A 1 93 ? -5.024 1.362 -8.207 1.00 98.44 93 LEU A C 1
ATOM 652 O O . LEU A 1 93 ? -5.348 2.010 -7.212 1.00 98.44 93 LEU A O 1
ATOM 656 N N . LEU A 1 94 ? -5.516 0.143 -8.440 1.00 98.38 94 LEU A N 1
ATOM 657 C CA . LEU A 1 94 ? -6.430 -0.530 -7.514 1.00 98.38 94 LEU A CA 1
ATOM 658 C C . LEU A 1 94 ? -5.771 -0.792 -6.150 1.00 98.38 94 LEU A C 1
ATOM 660 O O . LEU A 1 94 ? -6.382 -0.535 -5.109 1.00 98.38 94 LEU A O 1
ATOM 664 N N . LEU A 1 95 ? -4.510 -1.239 -6.141 1.00 98.56 95 LEU A N 1
ATOM 665 C CA . LEU A 1 95 ? -3.712 -1.367 -4.917 1.00 98.56 95 LEU A CA 1
ATOM 666 C C . LEU A 1 95 ? -3.580 -0.020 -4.196 1.00 98.56 95 LEU A C 1
ATOM 668 O O . LEU A 1 95 ? -3.744 0.035 -2.977 1.00 98.56 95 LEU A O 1
ATOM 672 N N . ALA A 1 96 ? -3.351 1.068 -4.939 1.00 98.69 96 ALA A N 1
ATOM 673 C CA . ALA A 1 96 ? -3.278 2.414 -4.377 1.00 98.69 96 ALA A CA 1
ATOM 674 C C . ALA A 1 96 ? -4.570 2.824 -3.675 1.00 98.69 96 ALA A C 1
ATOM 676 O O . ALA A 1 96 ? -4.521 3.269 -2.529 1.00 98.69 96 ALA A O 1
ATOM 677 N N . VAL A 1 97 ? -5.721 2.609 -4.313 1.00 98.69 97 VAL A N 1
ATOM 678 C CA . VAL A 1 97 ? -7.030 2.884 -3.706 1.00 98.69 97 VAL A CA 1
ATOM 679 C C . VAL A 1 97 ? -7.209 2.082 -2.419 1.00 98.69 97 VAL A C 1
ATOM 681 O O . VAL A 1 97 ? -7.565 2.657 -1.392 1.00 98.69 97 VAL A O 1
ATOM 684 N N . GLY A 1 98 ? -6.920 0.778 -2.437 1.00 98.50 98 GLY A N 1
ATOM 685 C CA . GLY A 1 98 ? -7.061 -0.079 -1.256 1.00 98.50 98 GLY A CA 1
ATOM 686 C C . GLY A 1 98 ? -6.167 0.357 -0.091 1.00 98.50 98 GLY A C 1
ATOM 687 O O . GLY A 1 98 ? -6.640 0.497 1.039 1.00 98.50 98 GLY A O 1
ATOM 688 N N . ILE A 1 99 ? -4.887 0.628 -0.365 1.00 98.62 99 ILE A N 1
ATOM 689 C CA . ILE A 1 99 ? -3.913 1.068 0.644 1.00 98.62 99 ILE A CA 1
ATOM 690 C C . ILE A 1 99 ? -4.306 2.436 1.207 1.00 98.62 99 ILE A C 1
ATOM 692 O O . ILE A 1 99 ? -4.356 2.606 2.428 1.00 98.62 99 ILE A O 1
ATOM 696 N N . VAL A 1 100 ? -4.623 3.408 0.347 1.00 98.25 100 VAL A N 1
ATOM 697 C CA . VAL A 1 100 ? -4.990 4.766 0.773 1.00 98.25 100 VAL A CA 1
ATOM 698 C C . VAL A 1 100 ? -6.308 4.765 1.540 1.00 98.25 100 VAL A C 1
ATOM 700 O O . VAL A 1 100 ? -6.394 5.441 2.561 1.00 98.25 100 VAL A O 1
ATOM 703 N N . TRP A 1 101 ? -7.306 3.976 1.134 1.00 98.38 101 TRP A N 1
ATOM 704 C CA . TRP A 1 101 ? -8.573 3.869 1.864 1.00 98.38 101 TRP A CA 1
ATOM 705 C C . TRP A 1 101 ? -8.349 3.319 3.274 1.00 98.38 101 TRP A C 1
ATOM 707 O O . TRP A 1 101 ? -8.729 3.966 4.254 1.00 98.38 101 TRP A O 1
ATOM 717 N N . VAL A 1 102 ? -7.683 2.167 3.414 1.00 98.19 102 VAL A N 1
ATOM 718 C CA . VAL A 1 102 ? -7.384 1.597 4.740 1.00 98.19 102 VAL A CA 1
ATOM 719 C C . VAL A 1 102 ? -6.565 2.578 5.583 1.00 98.19 102 VAL A C 1
ATOM 721 O O . VAL A 1 102 ? -6.813 2.706 6.783 1.00 98.19 102 VAL A O 1
ATOM 724 N N . THR A 1 103 ? -5.641 3.315 4.962 1.00 98.19 103 THR A N 1
ATOM 725 C CA . THR A 1 103 ? -4.863 4.365 5.630 1.00 98.19 103 THR A CA 1
ATOM 726 C C . THR A 1 103 ? -5.762 5.493 6.129 1.00 98.19 103 THR A C 1
ATOM 728 O O . THR A 1 103 ? -5.772 5.763 7.326 1.00 98.19 103 THR A O 1
ATOM 731 N N . ALA A 1 104 ? -6.565 6.111 5.262 1.00 97.94 104 ALA A N 1
ATOM 732 C CA . ALA A 1 104 ? -7.475 7.197 5.625 1.00 97.94 104 ALA A CA 1
ATOM 733 C C . ALA A 1 104 ? -8.425 6.783 6.756 1.00 97.94 104 ALA A C 1
ATOM 735 O O . ALA A 1 104 ? -8.620 7.521 7.721 1.00 97.94 104 ALA A O 1
ATOM 736 N N . TRP A 1 105 ? -8.950 5.558 6.694 1.00 96.81 105 TRP A N 1
ATOM 737 C CA . TRP A 1 105 ? -9.783 5.020 7.760 1.00 96.81 105 TRP A CA 1
ATOM 738 C C . TRP A 1 105 ? -9.023 4.821 9.074 1.00 96.81 105 TRP A C 1
ATOM 740 O O . TRP A 1 105 ? -9.570 5.109 10.135 1.00 96.81 105 TRP A O 1
ATOM 750 N N . ALA A 1 106 ? -7.770 4.359 9.033 1.00 96.19 106 ALA A N 1
ATOM 751 C CA . ALA A 1 106 ? -6.953 4.164 10.232 1.00 96.19 106 ALA A CA 1
ATOM 752 C C . ALA A 1 106 ? -6.619 5.478 10.962 1.00 96.19 106 ALA A C 1
ATOM 754 O O . ALA A 1 106 ? -6.246 5.441 12.136 1.00 96.19 106 ALA A O 1
ATOM 755 N N . PHE A 1 107 ? -6.741 6.622 10.283 1.00 96.81 107 PHE A N 1
ATOM 756 C CA . PHE A 1 107 ? -6.527 7.961 10.840 1.00 96.81 107 PHE A CA 1
ATOM 757 C C . PHE A 1 107 ? -7.823 8.739 11.096 1.00 96.81 107 PHE A C 1
ATOM 759 O O . PHE A 1 107 ? -7.761 9.892 11.523 1.00 96.81 107 PHE A O 1
ATOM 766 N N . ARG A 1 108 ? -8.999 8.139 10.873 1.00 93.38 108 ARG A N 1
ATOM 767 C CA . ARG A 1 108 ? -10.261 8.813 11.193 1.00 93.38 108 ARG A CA 1
ATOM 768 C C . ARG A 1 108 ? -10.359 9.078 12.707 1.00 93.38 108 ARG A C 1
ATOM 770 O O . ARG A 1 108 ? -9.949 8.219 13.494 1.00 93.38 108 ARG A O 1
ATOM 777 N N . PRO A 1 109 ? -10.960 10.198 13.133 1.00 82.31 109 PRO A N 1
ATOM 778 C CA . PRO A 1 109 ? -11.292 10.414 14.535 1.00 82.31 109 PRO A CA 1
ATOM 779 C C . PRO A 1 109 ? -12.227 9.317 15.064 1.00 82.31 109 PRO A C 1
ATOM 781 O O . PRO A 1 109 ? -13.132 8.862 14.356 1.00 82.31 109 PRO A O 1
ATOM 784 N N . ALA A 1 110 ? -12.019 8.898 16.312 1.00 70.88 110 ALA A N 1
ATOM 785 C CA . ALA A 1 110 ? -13.034 8.162 17.054 1.00 70.88 110 ALA A CA 1
ATOM 786 C C . ALA A 1 110 ? -14.104 9.180 17.470 1.00 70.88 110 ALA A C 1
ATOM 788 O O . ALA A 1 110 ? -13.872 9.967 18.384 1.00 70.88 110 ALA A O 1
ATOM 789 N N . GLY A 1 111 ? -15.190 9.246 16.698 1.00 50.22 111 GLY A N 1
ATOM 790 C CA . GLY A 1 111 ? -16.397 9.974 17.091 1.00 50.22 111 GLY A CA 1
ATOM 791 C C . GLY A 1 111 ? -17.115 9.287 18.241 1.00 50.22 111 GLY A C 1
ATOM 792 O O . GLY A 1 111 ? -16.924 8.056 18.390 1.00 50.22 111 GLY A O 1
#

Nearest PDB structures (foldseek):
  7xj0-assembly1_D  TM=5.174E-01  e=2.203E+00  Homo sapiens
  7xj0-assembly1_C  TM=5.174E-01  e=2.461E+00  Homo sapiens
  7xj2-assembly1_D  TM=5.301E-01  e=6.654E+00  Homo sapiens
  5v54-assembly1_B  TM=5.472E-01  e=8.772E+00  Homo sapiens

Mean predicted aligned error: 2.44 Å